Protein AF-A0A330HW12-F1 (afdb_monomer)

pLDDT: mean 78.02, std 15.71, range [39.09, 95.12]

Foldseek 3Di:
DDDDDPPPPPPDDPDQPWAPLCVVLVVVLVVQCVDPPRVVVSVVVNCCVCCVHPVVPPVNVCVRTVSPD

Sequence (69 aa):
MDSTAQEDAAAEPPAQVKSVAANILGQFFAELEKEEGLGDVATRLRKVVLDDGVFAEPSIRAAIFPDAS

Organism: NCBI:txid1209954

Structure (mmCIF, N/CA/C/O backbone):
data_AF-A0A330HW12-F1
#
_entry.id   AF-A0A330HW12-F1
#
loop_
_atom_site.group_PDB
_atom_site.id
_atom_site.type_symbol
_atom_site.label_atom_id
_atom_site.label_alt_id
_atom_site.label_comp_id
_atom_site.label_asym_id
_atom_site.label_entity_id
_atom_site.label_seq_id
_atom_site.pdbx_PDB_ins_code
_atom_site.Cartn_x
_atom_site.Cartn_y
_atom_site.Cartn_z
_atom_site.occupancy
_atom_site.B_iso_or_equiv
_atom_site.auth_seq_id
_atom_site.auth_comp_id
_atom_site.auth_asym_id
_atom_site.auth_atom_id
_atom_site.pdbx_PDB_model_num
ATOM 1 N N . MET A 1 1 ? 55.152 13.619 13.853 1.00 39.09 1 MET A N 1
ATOM 2 C CA . MET A 1 1 ? 53.890 14.360 14.002 1.00 39.09 1 MET A CA 1
ATOM 3 C C . MET A 1 1 ? 52.796 13.401 13.612 1.00 39.09 1 MET A C 1
ATOM 5 O O . MET A 1 1 ? 52.730 13.012 12.455 1.00 39.09 1 MET A O 1
ATOM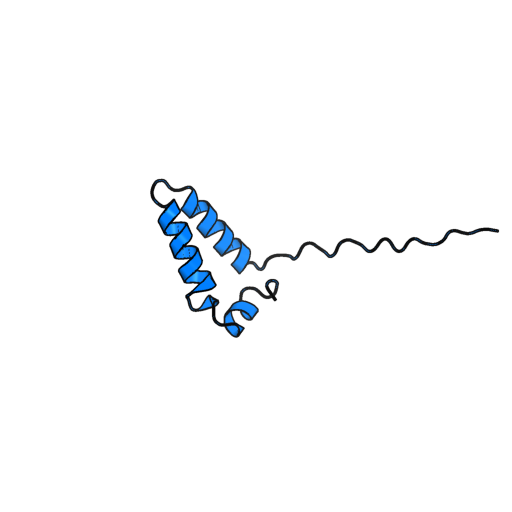 9 N N . ASP A 1 2 ? 52.068 12.939 14.620 1.00 44.62 2 ASP A N 1
ATOM 10 C CA . ASP A 1 2 ? 50.820 12.201 14.472 1.00 44.62 2 ASP A CA 1
ATOM 11 C C . ASP A 1 2 ? 49.805 13.133 13.803 1.00 44.62 2 ASP A C 1
ATOM 13 O O . ASP A 1 2 ? 49.634 14.277 14.228 1.00 44.62 2 ASP A O 1
ATOM 17 N N . SER A 1 3 ? 49.182 12.700 12.716 1.00 48.66 3 SER A N 1
ATOM 18 C CA . SER A 1 3 ? 48.076 13.430 12.098 1.00 48.66 3 SER A CA 1
ATOM 19 C C . SER A 1 3 ? 47.044 12.414 11.644 1.00 48.66 3 SER A C 1
ATOM 21 O O . SER A 1 3 ? 47.047 11.958 10.508 1.00 48.66 3 SER A O 1
ATOM 23 N N . THR A 1 4 ? 46.236 12.034 12.636 1.00 49.94 4 THR A N 1
ATOM 24 C CA . THR A 1 4 ? 44.797 11.759 12.556 1.00 49.94 4 THR A CA 1
ATOM 25 C C . THR A 1 4 ? 44.331 10.961 11.346 1.00 49.94 4 THR A C 1
ATOM 27 O O . THR A 1 4 ? 44.095 11.503 10.268 1.00 49.94 4 THR A O 1
ATOM 30 N N . ALA A 1 5 ? 44.113 9.668 11.602 1.00 51.34 5 ALA A N 1
ATOM 31 C CA . ALA A 1 5 ? 43.204 8.823 10.848 1.00 51.34 5 ALA A CA 1
ATOM 32 C C . ALA A 1 5 ? 41.889 9.578 10.614 1.00 51.34 5 ALA A C 1
ATOM 34 O O . ALA A 1 5 ? 41.161 9.901 11.552 1.00 51.34 5 ALA A O 1
ATOM 35 N N . GLN A 1 6 ? 41.631 9.906 9.354 1.00 51.94 6 GLN A N 1
ATOM 36 C CA . GLN A 1 6 ? 40.346 10.400 8.905 1.00 51.94 6 GLN A CA 1
ATOM 37 C C . GLN A 1 6 ? 39.387 9.212 8.975 1.00 51.94 6 GLN A C 1
ATOM 39 O O . GLN A 1 6 ? 39.425 8.328 8.121 1.00 51.94 6 GLN A O 1
ATOM 44 N N . GLU A 1 7 ? 38.604 9.144 10.051 1.00 55.03 7 GLU A N 1
ATOM 45 C CA . GLU A 1 7 ? 37.461 8.243 10.143 1.00 55.03 7 GLU A CA 1
ATOM 46 C C . GLU A 1 7 ? 36.513 8.591 8.995 1.00 55.03 7 GLU A C 1
ATOM 48 O O . GLU A 1 7 ? 35.863 9.638 8.985 1.00 55.03 7 GLU A O 1
ATOM 53 N N . ASP A 1 8 ? 36.496 7.720 7.988 1.00 50.47 8 ASP A N 1
ATOM 54 C CA . ASP A 1 8 ? 35.496 7.691 6.931 1.00 50.47 8 ASP A CA 1
ATOM 55 C C . ASP A 1 8 ? 34.176 7.280 7.596 1.00 50.47 8 ASP A C 1
ATOM 57 O O . ASP A 1 8 ? 33.820 6.104 7.693 1.00 50.47 8 ASP A O 1
ATOM 61 N N . ALA A 1 9 ? 33.512 8.260 8.210 1.00 55.94 9 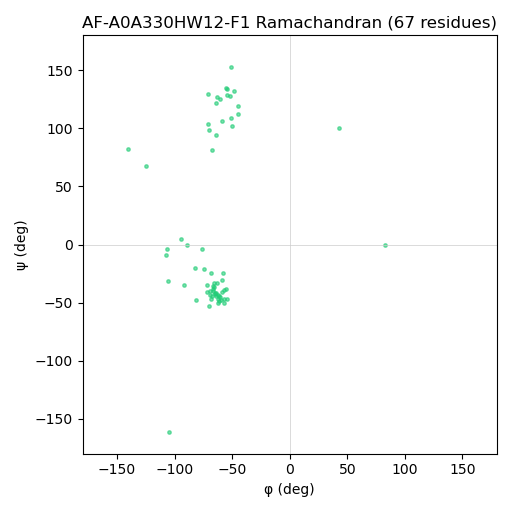ALA A N 1
ATOM 62 C CA . ALA A 1 9 ? 32.162 8.104 8.706 1.00 55.94 9 ALA A CA 1
ATOM 63 C C . ALA A 1 9 ? 31.284 7.869 7.479 1.00 55.94 9 ALA A C 1
ATOM 65 O O . ALA A 1 9 ? 30.875 8.820 6.812 1.00 55.94 9 ALA A O 1
ATOM 66 N N . ALA A 1 10 ? 31.054 6.593 7.165 1.00 59.53 10 ALA A N 1
ATOM 67 C CA . ALA A 1 10 ? 30.107 6.159 6.157 1.00 59.53 10 ALA A CA 1
ATOM 68 C C . ALA A 1 10 ? 28.777 6.866 6.436 1.00 59.53 10 ALA A C 1
ATOM 70 O O . ALA A 1 10 ? 28.065 6.525 7.382 1.00 59.53 10 ALA A O 1
ATOM 71 N N . ALA A 1 11 ? 28.496 7.910 5.655 1.00 59.34 11 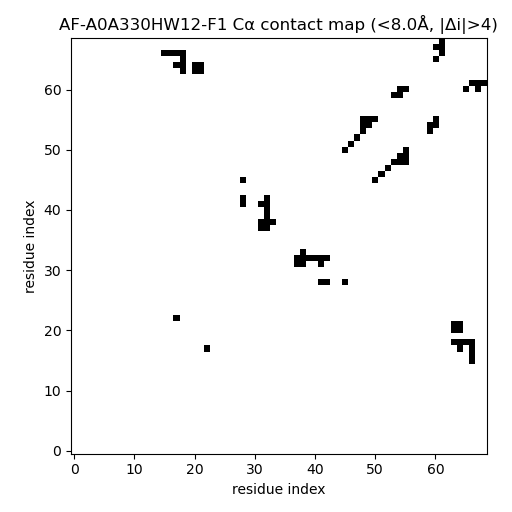ALA A N 1
ATOM 72 C CA . ALA A 1 11 ? 27.250 8.643 5.738 1.00 59.34 11 ALA A CA 1
ATOM 73 C C . ALA A 1 11 ? 26.113 7.632 5.573 1.00 59.34 11 ALA A C 1
ATOM 75 O O . ALA A 1 11 ? 26.144 6.819 4.644 1.00 59.34 11 ALA A O 1
ATOM 76 N N . GLU A 1 12 ? 25.147 7.650 6.496 1.00 58.81 12 GLU A N 1
ATOM 77 C C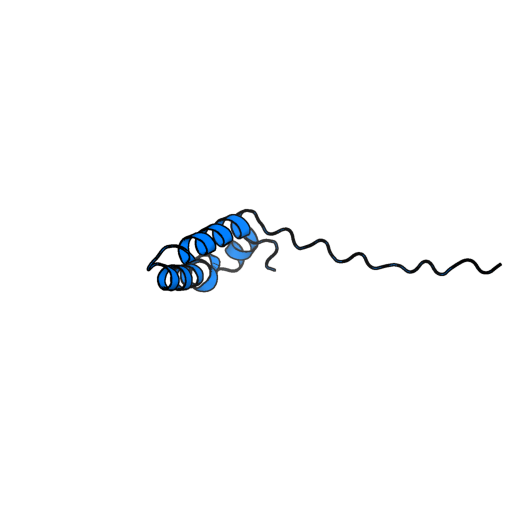A . GLU A 1 12 ? 23.957 6.810 6.396 1.00 58.81 12 GLU A CA 1
ATOM 78 C C . GLU A 1 12 ? 23.379 6.946 4.981 1.00 58.81 12 GLU A C 1
ATOM 80 O O . GLU A 1 12 ? 23.275 8.073 4.475 1.00 58.81 12 GLU A O 1
ATOM 85 N N . PRO A 1 13 ? 23.056 5.828 4.302 1.00 57.84 13 PRO A N 1
ATOM 86 C CA . PRO A 1 13 ? 22.522 5.898 2.956 1.00 57.84 13 PRO A CA 1
ATOM 87 C C . PRO A 1 13 ? 21.296 6.816 2.979 1.00 57.84 13 PRO A C 1
ATOM 89 O O . PRO A 1 13 ? 20.473 6.700 3.896 1.00 57.84 13 PRO A O 1
ATOM 92 N N . PRO A 1 14 ? 21.182 7.754 2.021 1.00 58.84 14 PRO A N 1
ATOM 93 C CA . PRO A 1 14 ? 20.079 8.698 2.000 1.00 58.84 14 PRO A CA 1
ATOM 94 C C . PRO A 1 14 ? 18.779 7.906 2.088 1.00 58.84 14 PRO A C 1
ATOM 96 O O . PRO A 1 14 ? 18.597 6.942 1.340 1.00 58.84 14 PRO A O 1
ATOM 99 N N . ALA A 1 15 ? 17.921 8.278 3.044 1.00 61.47 15 ALA A N 1
ATOM 100 C CA . ALA A 1 15 ? 16.631 7.635 3.247 1.00 61.47 15 ALA A CA 1
ATOM 101 C C . ALA A 1 15 ? 15.968 7.446 1.881 1.00 61.47 15 ALA A C 1
ATOM 103 O O . ALA A 1 15 ? 15.787 8.431 1.163 1.00 61.47 15 ALA A O 1
ATOM 104 N N . GLN A 1 16 ? 15.691 6.191 1.506 1.00 61.09 16 GLN A N 1
ATOM 105 C CA . GLN A 1 16 ? 15.145 5.854 0.192 1.00 61.09 16 GLN A CA 1
ATOM 106 C C . GLN A 1 16 ? 13.924 6.737 -0.062 1.00 61.09 16 GLN A C 1
ATOM 108 O O . GLN A 1 16 ? 12.900 6.630 0.625 1.00 61.09 16 GLN A O 1
ATOM 113 N N . VAL A 1 17 ? 14.074 7.685 -0.988 1.00 64.38 17 VAL A N 1
ATOM 114 C CA . VAL A 1 17 ? 13.032 8.659 -1.292 1.00 64.38 17 VAL A CA 1
ATOM 115 C C . VAL A 1 17 ? 11.944 7.887 -2.008 1.00 64.38 17 VAL A C 1
ATOM 117 O O . VAL A 1 17 ? 12.098 7.534 -3.166 1.00 64.38 17 VAL A O 1
ATOM 120 N N . LYS A 1 18 ? 10.856 7.594 -1.299 1.00 71.25 18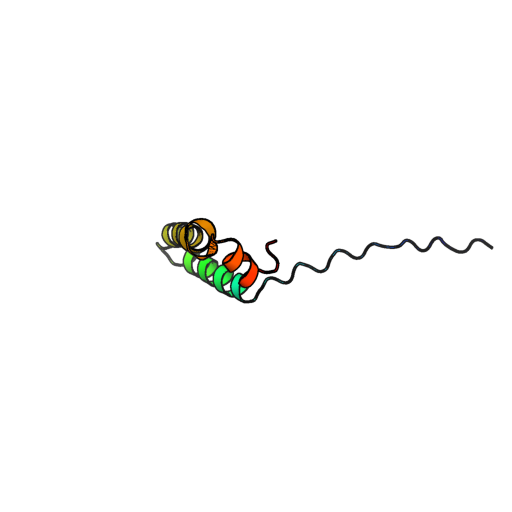 LYS A N 1
ATOM 121 C CA . LYS A 1 18 ? 9.727 6.858 -1.863 1.00 71.25 18 LYS A CA 1
ATOM 122 C C . LYS A 1 18 ? 9.214 7.555 -3.120 1.00 71.25 18 LYS A C 1
ATOM 124 O O . LYS A 1 18 ? 8.974 8.767 -3.099 1.00 71.25 18 LYS A O 1
ATOM 129 N N . SER A 1 19 ? 8.957 6.774 -4.167 1.00 83.56 19 SER A N 1
ATOM 130 C CA . SER A 1 19 ? 8.281 7.259 -5.369 1.00 83.56 19 SER A CA 1
ATOM 131 C C . SER A 1 19 ? 6.975 8.004 -5.050 1.00 83.56 19 SER A C 1
ATOM 133 O O . SER A 1 19 ? 6.284 7.738 -4.061 1.00 83.56 19 SER A O 1
ATOM 135 N N . VAL A 1 20 ? 6.591 8.936 -5.927 1.00 87.31 20 VAL A N 1
ATOM 136 C CA . VAL A 1 20 ? 5.319 9.673 -5.802 1.00 87.31 20 VAL A CA 1
ATOM 137 C C . VAL A 1 20 ? 4.133 8.707 -5.714 1.00 87.31 20 VAL A C 1
ATOM 139 O O . VAL A 1 20 ? 3.227 8.918 -4.911 1.00 87.31 20 VAL A O 1
ATOM 142 N N . ALA A 1 21 ? 4.164 7.610 -6.474 1.00 86.25 21 ALA A N 1
ATOM 143 C CA . ALA A 1 21 ? 3.128 6.586 -6.430 1.00 86.25 21 ALA A CA 1
ATOM 144 C C . ALA A 1 21 ? 3.071 5.867 -5.073 1.00 86.25 21 ALA A C 1
ATOM 146 O O . ALA A 1 21 ? 1.978 5.672 -4.539 1.00 86.25 21 ALA A O 1
ATOM 147 N N . ALA A 1 22 ? 4.225 5.533 -4.480 1.00 84.56 22 ALA A N 1
ATOM 148 C CA . ALA A 1 22 ? 4.287 4.968 -3.131 1.00 84.56 22 ALA A CA 1
ATOM 149 C C . ALA A 1 22 ? 3.669 5.912 -2.092 1.00 84.56 22 ALA A C 1
ATOM 151 O O . ALA A 1 22 ? 2.932 5.462 -1.214 1.00 84.56 22 ALA A O 1
ATOM 152 N N . ASN A 1 23 ? 3.927 7.217 -2.211 1.00 88.88 23 ASN A N 1
ATOM 153 C CA . ASN A 1 23 ? 3.374 8.215 -1.298 1.00 88.88 23 ASN A CA 1
ATOM 154 C C . ASN A 1 23 ? 1.857 8.366 -1.459 1.00 88.88 23 ASN A C 1
ATOM 156 O O . ASN A 1 23 ? 1.141 8.325 -0.461 1.00 88.88 23 ASN A O 1
ATOM 160 N N . ILE A 1 24 ? 1.356 8.475 -2.694 1.00 91.31 24 ILE A N 1
ATOM 161 C CA . ILE A 1 24 ? -0.083 8.623 -2.963 1.00 91.31 24 ILE A CA 1
ATOM 162 C C . ILE A 1 24 ? -0.857 7.395 -2.478 1.00 91.31 24 ILE A C 1
ATOM 164 O O . ILE A 1 24 ? -1.837 7.538 -1.752 1.00 91.31 24 ILE A O 1
ATOM 168 N N . LEU A 1 25 ? -0.417 6.189 -2.848 1.00 90.50 25 LEU A N 1
ATOM 169 C CA . LEU A 1 25 ? -1.100 4.954 -2.456 1.00 90.50 25 LEU A CA 1
ATOM 170 C C . LEU A 1 25 ? -1.008 4.721 -0.947 1.00 90.50 25 LEU A C 1
ATOM 172 O O . LEU A 1 25 ? -1.995 4.341 -0.323 1.00 90.50 25 LEU A O 1
ATOM 176 N N . GLY A 1 26 ? 0.149 5.003 -0.344 1.00 89.75 26 GLY A N 1
ATOM 177 C CA . GLY A 1 26 ? 0.324 4.932 1.104 1.00 89.75 26 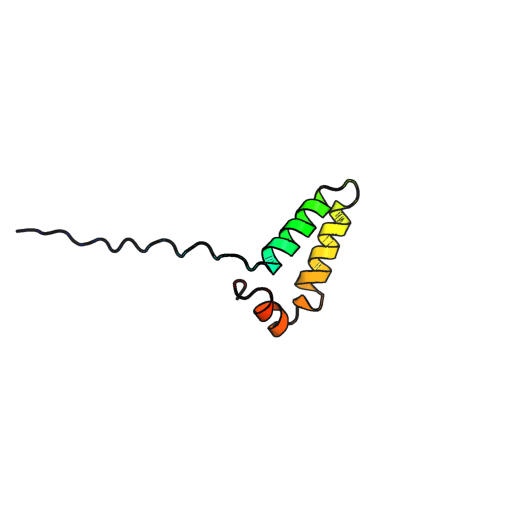GLY A CA 1
ATOM 178 C C . GLY A 1 26 ? -0.622 5.872 1.850 1.00 89.75 26 GLY A C 1
ATOM 179 O O . GLY A 1 26 ? -1.299 5.436 2.779 1.00 89.75 26 GLY A O 1
ATOM 180 N N . GLN A 1 27 ? -0.715 7.134 1.421 1.00 93.19 27 GLN A N 1
ATOM 181 C CA . GLN A 1 27 ? -1.633 8.106 2.013 1.00 93.19 27 GLN A CA 1
ATOM 182 C C . GLN A 1 27 ? -3.095 7.703 1.799 1.00 93.19 27 GLN A C 1
ATOM 184 O O . GLN A 1 27 ? -3.881 7.775 2.736 1.00 93.19 27 GLN A O 1
ATOM 189 N N . PHE A 1 28 ? -3.457 7.234 0.604 1.00 92.88 28 PHE A N 1
ATOM 190 C CA . PHE A 1 28 ? -4.811 6.775 0.309 1.00 92.88 28 PHE A CA 1
ATOM 191 C C . PHE A 1 28 ? -5.258 5.655 1.256 1.00 92.88 28 PHE A C 1
ATOM 193 O O . PHE A 1 28 ? -6.318 5.768 1.865 1.00 92.88 28 PHE A O 1
ATOM 200 N N . PHE A 1 29 ? -4.445 4.606 1.434 1.00 93.19 29 PHE A N 1
ATOM 201 C CA . PHE A 1 29 ? -4.792 3.520 2.356 1.00 93.19 29 PHE A CA 1
ATOM 202 C C . PHE A 1 29 ? -4.810 3.982 3.815 1.00 93.19 29 PHE A C 1
ATOM 204 O O . PHE A 1 29 ? -5.697 3.578 4.557 1.00 93.19 29 PHE A O 1
ATOM 211 N N . ALA A 1 30 ? -3.883 4.857 4.215 1.00 92.56 30 ALA A N 1
ATOM 212 C CA . ALA A 1 30 ? -3.831 5.378 5.578 1.00 92.56 30 ALA A CA 1
ATOM 213 C C . ALA A 1 30 ? -5.043 6.254 5.931 1.00 92.56 30 ALA A C 1
ATOM 215 O O . ALA A 1 30 ? -5.506 6.210 7.065 1.00 92.56 30 ALA A O 1
ATOM 216 N N . GLU A 1 31 ? -5.557 7.054 4.993 1.00 95.12 31 GLU A N 1
ATOM 217 C CA . GLU A 1 31 ? -6.806 7.796 5.203 1.00 95.12 31 GLU A CA 1
ATOM 218 C C . GLU A 1 31 ? -8.017 6.857 5.190 1.00 95.12 31 GLU A C 1
ATOM 220 O O . GLU A 1 31 ? -8.880 6.960 6.055 1.00 95.12 31 GLU A O 1
ATOM 225 N N . LEU A 1 32 ? -8.043 5.876 4.283 1.00 93.00 32 LEU A N 1
ATOM 226 C CA . LEU A 1 32 ? -9.134 4.904 4.197 1.00 93.00 32 LEU A CA 1
ATOM 227 C C 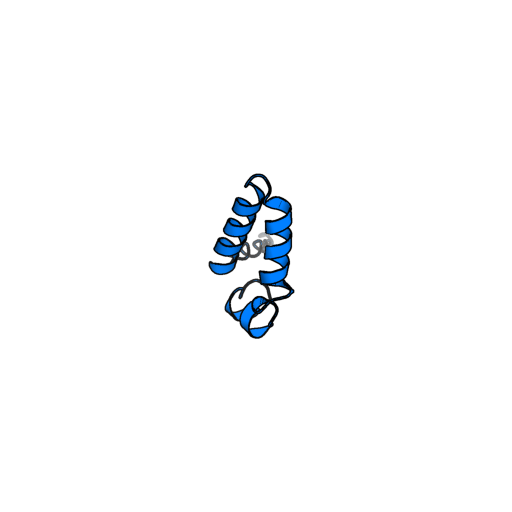. LEU A 1 32 ? -9.256 4.028 5.457 1.00 93.00 32 LEU A C 1
ATOM 229 O O . LEU A 1 32 ? -10.361 3.657 5.833 1.00 93.00 32 LEU A O 1
ATOM 233 N N . GLU A 1 33 ? -8.145 3.713 6.129 1.00 92.38 33 GLU A N 1
ATOM 234 C CA . GLU A 1 33 ? -8.145 2.982 7.407 1.00 92.38 33 GLU A CA 1
ATOM 235 C C . GLU A 1 33 ? -8.736 3.793 8.574 1.00 92.38 33 GLU A C 1
ATOM 237 O O . GLU A 1 33 ? -9.211 3.197 9.541 1.00 92.38 33 GLU A O 1
ATOM 242 N N . LYS A 1 34 ? -8.714 5.131 8.504 1.00 92.94 34 LYS A N 1
ATOM 243 C CA . LYS A 1 34 ? -9.260 6.014 9.553 1.00 92.94 34 LYS A CA 1
ATOM 244 C C . LYS A 1 34 ? -10.769 6.209 9.439 1.00 92.94 34 LYS A C 1
ATOM 246 O O . LYS A 1 34 ? -11.396 6.622 10.412 1.00 92.94 34 LYS A O 1
ATOM 251 N N . GLU A 1 35 ? -11.334 5.944 8.266 1.00 93.94 35 GLU A N 1
ATOM 252 C CA . GLU A 1 35 ? -12.766 6.062 8.018 1.00 93.94 35 GLU A CA 1
ATOM 253 C C . GLU A 1 35 ? -13.537 4.945 8.736 1.00 93.94 35 GLU A C 1
ATOM 255 O O . GLU A 1 35 ? -13.222 3.752 8.626 1.00 93.94 35 GLU A O 1
ATOM 260 N N . GLU A 1 36 ? -14.570 5.331 9.488 1.00 90.88 36 GLU A N 1
ATOM 261 C CA . GLU A 1 36 ? -15.344 4.402 10.308 1.00 90.88 36 GLU A CA 1
ATOM 262 C C . GLU A 1 36 ? -16.005 3.323 9.434 1.00 90.88 36 GLU A C 1
ATOM 264 O O . GLU A 1 36 ? -16.722 3.607 8.474 1.00 90.88 36 GLU A O 1
ATOM 269 N N . GLY A 1 37 ? -15.746 2.055 9.763 1.00 89.44 37 GLY A N 1
ATOM 270 C CA . GLY A 1 37 ? -16.263 0.906 9.017 1.00 89.44 37 GLY A CA 1
ATOM 271 C C . GLY A 1 37 ? -15.458 0.515 7.772 1.00 89.44 37 GLY A C 1
ATOM 272 O O . GLY A 1 37 ? -15.814 -0.473 7.129 1.00 89.44 37 GLY A O 1
ATOM 273 N N . LEU A 1 38 ? -14.365 1.218 7.442 1.00 91.88 38 LEU A N 1
ATOM 274 C CA . LEU A 1 38 ? -13.550 0.926 6.255 1.00 91.88 38 LEU A CA 1
ATOM 275 C C . LEU A 1 38 ? -12.190 0.276 6.546 1.00 91.88 38 LEU A C 1
ATOM 277 O O . LEU A 1 38 ? -11.531 -0.140 5.598 1.00 91.88 38 LEU A O 1
ATOM 281 N N . GLY A 1 39 ? -11.784 0.080 7.804 1.00 90.06 39 GLY A N 1
ATOM 282 C CA . GLY A 1 39 ? -10.478 -0.520 8.143 1.00 90.06 39 GLY A CA 1
ATOM 283 C C . GLY A 1 39 ? -10.210 -1.892 7.495 1.00 90.06 39 GLY A C 1
ATOM 284 O O . GLY A 1 39 ? -9.165 -2.109 6.871 1.00 90.06 39 GLY A O 1
ATOM 285 N N . ASP A 1 40 ? -11.184 -2.806 7.553 1.00 91.00 40 ASP A N 1
ATOM 286 C CA . ASP A 1 40 ? -11.078 -4.127 6.910 1.00 91.00 40 ASP A CA 1
ATOM 287 C C . ASP A 1 40 ? -11.042 -4.023 5.377 1.00 91.00 40 ASP A C 1
ATOM 289 O O . ASP A 1 40 ? -10.341 -4.782 4.695 1.00 91.00 40 ASP A O 1
ATOM 293 N N . VAL A 1 41 ? -11.793 -3.064 4.825 1.00 91.25 41 VAL A N 1
ATOM 294 C CA . VAL A 1 41 ? -11.842 -2.788 3.385 1.00 91.25 41 VAL A CA 1
ATOM 295 C C . VAL A 1 41 ? -10.506 -2.229 2.916 1.00 91.25 41 VAL A C 1
ATOM 297 O O . VAL A 1 41 ? -9.985 -2.698 1.909 1.00 91.25 41 VAL A O 1
ATOM 300 N N . ALA A 1 42 ? -9.918 -1.291 3.656 1.00 91.69 42 ALA A N 1
ATOM 301 C CA . ALA A 1 42 ? -8.631 -0.690 3.348 1.00 91.69 42 ALA A CA 1
ATOM 302 C C . ALA A 1 42 ? -7.510 -1.732 3.345 1.00 91.69 42 ALA A C 1
ATOM 304 O O . ALA A 1 42 ? -6.734 -1.799 2.391 1.00 91.69 42 ALA A O 1
ATOM 305 N N . THR A 1 43 ? -7.501 -2.623 4.340 1.00 90.62 43 THR A N 1
ATOM 306 C CA . THR A 1 43 ? -6.538 -3.728 4.418 1.00 90.62 43 THR A CA 1
ATOM 307 C C . THR A 1 43 ? -6.663 -4.671 3.219 1.00 90.62 43 THR A C 1
ATOM 309 O O . THR A 1 43 ? -5.668 -4.994 2.564 1.00 90.62 43 THR A O 1
ATOM 312 N N . ARG A 1 44 ? -7.889 -5.102 2.883 1.00 92.31 44 ARG A N 1
ATOM 313 C CA . ARG A 1 44 ? -8.122 -5.968 1.715 1.00 92.31 44 ARG A CA 1
ATOM 314 C C . ARG A 1 44 ? -7.773 -5.273 0.409 1.00 92.31 44 ARG A C 1
ATOM 316 O O . ARG A 1 44 ? -7.138 -5.882 -0.445 1.00 92.31 44 ARG A O 1
ATOM 323 N N . LEU A 1 45 ? -8.173 -4.016 0.251 1.00 90.88 45 LEU A N 1
ATOM 324 C CA . LEU A 1 45 ? -7.923 -3.243 -0.956 1.00 90.88 45 LEU A CA 1
ATOM 325 C C . LEU A 1 45 ? -6.425 -3.035 -1.167 1.00 90.88 45 LEU A C 1
ATOM 327 O O . LEU A 1 45 ? -5.946 -3.217 -2.280 1.00 90.88 45 LEU A O 1
ATOM 331 N N . ARG A 1 46 ? -5.674 -2.736 -0.103 1.00 91.00 46 ARG A N 1
ATOM 332 C CA . ARG A 1 46 ? -4.216 -2.626 -0.158 1.00 91.00 46 ARG A CA 1
ATOM 333 C C . ARG A 1 46 ? -3.572 -3.905 -0.677 1.00 91.00 46 ARG A C 1
ATOM 335 O O . ARG A 1 46 ? -2.751 -3.831 -1.586 1.00 91.00 46 ARG A O 1
ATOM 342 N N . LYS A 1 47 ? -3.984 -5.062 -0.153 1.00 89.62 47 LYS A N 1
ATOM 343 C CA . LYS A 1 47 ? -3.498 -6.366 -0.615 1.00 89.62 47 LYS A CA 1
ATOM 344 C C . LYS A 1 47 ? -3.855 -6.622 -2.082 1.00 89.62 47 LYS A C 1
ATOM 346 O O . LYS A 1 47 ? -2.991 -6.985 -2.868 1.00 89.62 47 LYS A O 1
ATOM 351 N N . VAL A 1 48 ? -5.105 -6.377 -2.473 1.00 89.75 48 VAL A N 1
ATOM 352 C CA . VAL A 1 48 ? -5.553 -6.580 -3.860 1.00 89.75 48 VAL A CA 1
ATOM 353 C C . VAL A 1 48 ? -4.803 -5.675 -4.828 1.00 89.75 48 VAL A C 1
ATOM 355 O O . VAL A 1 48 ? -4.407 -6.117 -5.897 1.00 89.75 48 VAL A O 1
ATOM 358 N N . VAL A 1 49 ? -4.608 -4.407 -4.477 1.00 87.50 49 VAL A N 1
ATOM 359 C CA . VAL A 1 49 ? -3.936 -3.448 -5.353 1.00 87.50 49 VAL A CA 1
ATOM 360 C C . VAL A 1 49 ? -2.457 -3.783 -5.447 1.00 87.50 49 VAL A C 1
ATOM 362 O O . VAL A 1 49 ? -1.949 -3.918 -6.554 1.00 87.50 49 VAL A O 1
ATOM 365 N N . LEU A 1 50 ? -1.771 -3.927 -4.314 1.00 86.25 50 LEU A N 1
ATOM 366 C CA . LEU A 1 50 ? -0.321 -4.059 -4.310 1.00 86.25 50 LEU A CA 1
ATOM 367 C C . LEU A 1 50 ? 0.121 -5.486 -4.623 1.00 86.25 50 LEU A C 1
ATOM 369 O O . LEU A 1 50 ? 0.982 -5.646 -5.479 1.00 86.25 50 LEU A O 1
ATOM 373 N N . ASP A 1 51 ? -0.462 -6.496 -3.983 1.00 84.56 51 ASP A N 1
ATOM 374 C CA . ASP A 1 51 ? 0.108 -7.848 -3.905 1.00 84.56 51 ASP A CA 1
ATOM 375 C C . ASP A 1 51 ? -0.584 -8.887 -4.786 1.00 84.56 51 ASP A C 1
ATOM 377 O O . ASP A 1 51 ? 0.088 -9.788 -5.281 1.00 84.56 51 ASP A O 1
ATOM 381 N N . ASP A 1 52 ? -1.891 -8.752 -5.018 1.00 85.69 52 ASP A N 1
ATOM 382 C CA . ASP A 1 52 ? -2.656 -9.723 -5.817 1.00 85.69 52 ASP A CA 1
ATOM 383 C C . ASP A 1 52 ? -3.051 -9.185 -7.214 1.00 85.69 52 ASP A C 1
ATOM 385 O O . ASP A 1 52 ? -3.578 -9.925 -8.045 1.00 85.69 52 ASP A O 1
ATOM 389 N N . GLY A 1 53 ? -2.837 -7.891 -7.476 1.00 79.38 53 GLY A N 1
ATOM 390 C CA . GLY A 1 53 ? -3.323 -7.179 -8.662 1.00 79.38 53 GLY A CA 1
ATOM 391 C C . GLY A 1 53 ? -2.251 -6.892 -9.711 1.00 79.38 53 GLY A C 1
ATOM 392 O O . GLY A 1 53 ? -1.174 -7.475 -9.723 1.00 79.38 53 GLY A O 1
ATOM 393 N N . VAL A 1 54 ? -2.526 -5.936 -10.603 1.00 79.06 54 VAL A N 1
ATOM 394 C CA . VAL A 1 54 ? -1.607 -5.544 -11.694 1.00 79.06 54 VAL A CA 1
ATOM 395 C C . VAL A 1 54 ? -0.249 -5.057 -11.164 1.00 79.06 54 VAL A C 1
ATOM 397 O O . VAL A 1 54 ? 0.777 -5.290 -11.794 1.00 79.06 54 VAL A O 1
ATOM 400 N N . PHE A 1 55 ? -0.206 -4.452 -9.972 1.00 82.06 55 PHE A N 1
ATOM 401 C CA . PHE A 1 55 ? 1.053 -4.035 -9.344 1.00 82.06 55 PHE A CA 1
ATOM 402 C C . PHE A 1 55 ? 1.863 -5.191 -8.733 1.00 82.06 55 PHE A C 1
ATOM 404 O O . PHE A 1 55 ? 2.978 -4.957 -8.265 1.00 82.06 55 PHE A O 1
ATOM 411 N N . ALA A 1 56 ? 1.348 -6.424 -8.738 1.00 81.38 56 ALA A N 1
ATOM 412 C CA . ALA A 1 56 ? 2.128 -7.616 -8.419 1.00 81.38 56 ALA A CA 1
ATOM 413 C C . ALA A 1 56 ? 3.071 -8.002 -9.569 1.00 81.38 56 ALA A C 1
ATOM 415 O O . ALA A 1 56 ? 4.063 -8.695 -9.347 1.00 81.38 56 ALA A O 1
ATOM 416 N N . GLU A 1 57 ? 2.787 -7.542 -10.795 1.00 87.00 57 GLU A N 1
ATOM 417 C CA . GLU A 1 57 ? 3.660 -7.776 -11.938 1.00 87.00 57 GLU A CA 1
ATOM 418 C C . GLU A 1 57 ? 5.015 -7.075 -11.714 1.00 87.00 57 GLU A C 1
ATOM 420 O O . GLU A 1 57 ? 5.046 -5.850 -11.556 1.00 87.00 57 GLU A O 1
ATOM 425 N N . PRO A 1 58 ? 6.149 -7.804 -11.729 1.00 83.75 58 PRO A N 1
ATOM 426 C CA . PRO A 1 58 ? 7.454 -7.240 -11.383 1.00 83.75 58 PRO A CA 1
ATOM 427 C C . PRO A 1 58 ? 7.859 -6.031 -12.231 1.00 83.75 58 PRO A C 1
ATOM 429 O O . PRO A 1 58 ? 8.411 -5.069 -11.703 1.00 83.75 58 PRO A O 1
ATOM 432 N N . SER A 1 59 ? 7.561 -6.046 -13.533 1.00 84.81 59 SER A N 1
ATOM 433 C CA . SER A 1 59 ? 7.920 -4.953 -14.443 1.00 84.81 59 SER A CA 1
ATOM 434 C C . SER A 1 59 ? 7.113 -3.684 -14.166 1.00 84.81 59 SER A C 1
ATOM 436 O O . SER A 1 59 ? 7.675 -2.590 -14.155 1.00 84.81 59 SER A O 1
ATOM 438 N N . ILE A 1 60 ? 5.819 -3.820 -13.865 1.00 83.31 60 ILE A N 1
ATOM 439 C CA . ILE A 1 60 ? 4.965 -2.694 -13.465 1.00 83.31 60 ILE A CA 1
ATOM 440 C C . ILE A 1 60 ? 5.373 -2.189 -12.080 1.00 83.31 60 ILE A C 1
ATOM 442 O O . ILE A 1 60 ? 5.494 -0.982 -11.872 1.00 83.31 60 ILE A O 1
ATOM 446 N N . ARG A 1 61 ? 5.639 -3.098 -11.138 1.00 84.00 61 ARG A N 1
ATOM 447 C CA . ARG A 1 61 ? 6.069 -2.749 -9.784 1.00 84.00 61 ARG A CA 1
ATOM 448 C C . ARG A 1 61 ? 7.381 -1.970 -9.801 1.00 84.00 61 ARG A C 1
ATOM 450 O O . ARG A 1 61 ? 7.449 -0.930 -9.163 1.00 84.00 61 ARG A O 1
ATOM 457 N N . ALA A 1 62 ? 8.370 -2.401 -10.580 1.00 82.94 62 ALA A N 1
ATOM 458 C CA . ALA A 1 62 ? 9.636 -1.685 -10.739 1.00 82.94 62 ALA A CA 1
ATOM 459 C C . ALA A 1 62 ? 9.469 -0.320 -11.434 1.00 82.94 62 ALA A C 1
ATOM 461 O O . ALA A 1 62 ? 10.171 0.630 -11.102 1.00 82.94 62 ALA A O 1
ATOM 462 N N . ALA A 1 63 ? 8.520 -0.188 -12.367 1.00 82.25 63 ALA A N 1
ATOM 463 C CA . ALA A 1 63 ? 8.237 1.087 -13.029 1.00 82.25 63 ALA A CA 1
ATOM 464 C C . ALA A 1 63 ? 7.539 2.108 -12.108 1.00 82.25 63 ALA A C 1
ATOM 466 O O . ALA A 1 63 ? 7.769 3.310 -12.223 1.00 82.25 63 ALA A O 1
ATOM 467 N N . ILE A 1 64 ? 6.674 1.640 -11.203 1.00 79.44 64 ILE A N 1
ATOM 468 C CA . ILE A 1 64 ? 5.854 2.478 -10.309 1.00 79.44 64 ILE A CA 1
ATOM 469 C C . ILE A 1 64 ? 6.565 2.733 -8.969 1.00 79.44 64 ILE A C 1
ATOM 471 O O . ILE A 1 64 ? 6.455 3.813 -8.377 1.00 79.44 64 ILE A O 1
ATOM 475 N N . PHE A 1 65 ? 7.313 1.741 -8.493 1.00 81.94 65 PHE A N 1
ATOM 476 C CA . PHE A 1 65 ? 8.055 1.730 -7.236 1.00 81.94 65 PHE A CA 1
ATOM 477 C C . PHE A 1 65 ? 9.537 1.409 -7.506 1.00 81.94 65 PHE A C 1
ATOM 479 O O . PHE A 1 65 ? 10.020 0.346 -7.110 1.00 81.94 65 PHE A O 1
ATOM 486 N N . PRO A 1 66 ? 10.273 2.310 -8.182 1.00 70.62 66 PRO A N 1
ATOM 487 C CA . PRO A 1 66 ? 11.685 2.097 -8.508 1.00 70.62 66 PRO A CA 1
ATOM 488 C C . PRO A 1 66 ? 12.562 1.861 -7.269 1.00 70.62 66 PRO A C 1
ATOM 490 O O . PRO A 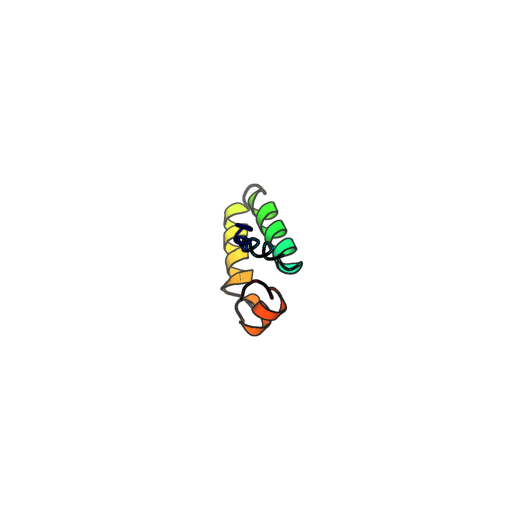1 66 ? 13.576 1.179 -7.364 1.00 70.62 66 PRO A O 1
ATOM 493 N N . ASP A 1 67 ? 12.140 2.353 -6.102 1.00 67.75 67 ASP A N 1
ATOM 494 C CA . ASP A 1 67 ? 12.865 2.230 -4.830 1.00 67.75 67 ASP 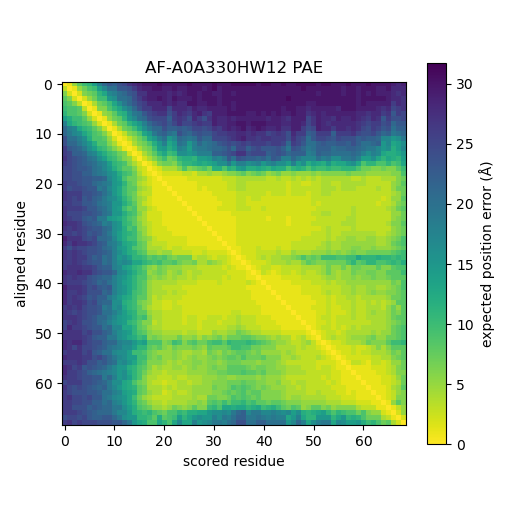A CA 1
ATOM 495 C C . ASP A 1 67 ? 12.509 0.961 -4.030 1.00 67.75 67 ASP A C 1
ATOM 497 O O . ASP A 1 67 ? 13.016 0.770 -2.930 1.00 67.75 67 ASP A O 1
ATOM 501 N N . ALA A 1 68 ? 11.601 0.115 -4.534 1.00 59.56 68 ALA A N 1
ATOM 502 C CA . ALA A 1 68 ? 11.162 -1.114 -3.862 1.00 59.56 68 ALA A CA 1
ATOM 503 C C . ALA A 1 68 ? 11.936 -2.375 -4.304 1.00 59.56 68 ALA A C 1
ATOM 505 O O . ALA A 1 68 ? 11.551 -3.480 -3.914 1.00 59.56 68 ALA A O 1
ATOM 506 N N . SER A 1 69 ? 12.964 -2.209 -5.149 1.00 49.00 69 SER A N 1
ATOM 507 C CA . SER A 1 69 ? 13.840 -3.289 -5.641 1.00 49.00 69 SER A CA 1
ATOM 508 C C . SER A 1 69 ? 15.018 -3.558 -4.712 1.00 49.00 69 SER A C 1
ATOM 510 O O . SER A 1 69 ? 15.567 -2.581 -4.157 1.00 49.00 69 SER A O 1
#

Radius of gyration: 19.71 Å; Cα contacts (8 Å, |Δi|>4): 44; chains: 1; bounding box: 70×24×29 Å

Solvent-accessible surface area (backbone atoms only — not comparable to full-atom values): 4217 Å² total; per-residue (Å²): 133,91,76,75,86,79,77,80,73,77,69,74,76,76,75,81,74,70,33,70,54,50,52,52,54,50,49,52,41,57,55,38,43,71,40,89,92,27,40,71,54,28,56,51,48,51,43,42,49,48,65,73,32,77,44,46,40,67,71,53,29,44,72,52,31,65,75,78,114

Mean predicted aligned error: 11.32 Å

Secondary structure (DSSP, 8-state):
----------PPPP-----HHHHHHHHHHHHHHHSTTTHHHHHHHHHHHHTSSGGGSHHHHHHH-GGG-